Protein AF-A0AAN9G0H8-F1 (afdb_monomer_lite)

Radius of gyration: 15.38 Å; chains: 1; bounding box: 36×34×40 Å

Organism: Crotalaria pallida (NCBI:txid3830)

Sequence (89 aa):
MGVPDADLVLLVTTRPTTGNTLAWAVACERDQWGRAIAGHVNVAPRHLTAEAETLLSATLIHEVMHVLGFDPHAFAHFRDERKRQHNQV

Foldseek 3Di:
DADPPAQEAEAEEADADPDPDQKAKAQPDADPLRFGRYMYIYGHPVQPDPVNVVVSVVSSVVRVVVNRQPDPVSLQSDADPVSDGPPPD

Secondary structure (DSSP, 8-state):
---TT-S-EEEEEE---STT--EEEEEEEE-TTS-EEEEEEEE-GGG-SGGGHHHHHHHHHHHHHHHTT-SHHHHTT-B-TT--BTT--

pLDDT: mean 89.87, std 10.02, range [48.31, 98.31]

Structure (mmCIF, N/CA/C/O backbone):
data_AF-A0AAN9G0H8-F1
#
_entry.id   AF-A0AAN9G0H8-F1
#
loop_
_atom_site.group_PDB
_atom_site.id
_atom_site.type_symbol
_atom_site.label_atom_id
_atom_site.label_alt_id
_atom_site.label_comp_id
_atom_site.label_asym_id
_atom_site.label_entity_id
_atom_site.label_seq_id
_atom_site.pdbx_PDB_ins_code
_atom_site.Cartn_x
_atom_site.Cartn_y
_atom_site.Cartn_z
_atom_site.occupancy
_atom_site.B_iso_or_equiv
_atom_site.auth_seq_id
_atom_site.auth_comp_id
_atom_site.auth_asym_id
_atom_site.auth_atom_id
_atom_site.pdbx_PDB_model_num
ATOM 1 N N . MET A 1 1 ? -9.643 -13.634 15.383 1.00 49.31 1 MET A N 1
ATOM 2 C CA . MET A 1 1 ? -9.080 -13.992 14.064 1.00 49.31 1 MET A CA 1
ATOM 3 C C . MET A 1 1 ? -8.236 -12.809 13.630 1.00 49.31 1 MET A C 1
ATOM 5 O O . MET A 1 1 ? -8.769 -11.710 13.602 1.00 49.31 1 MET A O 1
ATOM 9 N N . GLY A 1 2 ? -6.934 -13.005 13.443 1.00 71.38 2 GLY A N 1
ATOM 10 C CA . GLY A 1 2 ? -5.942 -11.952 13.196 1.00 71.38 2 GLY A CA 1
ATOM 11 C C . GLY A 1 2 ? -4.526 -12.505 13.392 1.00 71.38 2 GLY A C 1
ATOM 12 O O . GLY A 1 2 ? -4.383 -13.599 13.941 1.00 71.38 2 GLY A O 1
ATOM 13 N N . VAL A 1 3 ? -3.504 -11.785 12.929 1.00 87.44 3 VAL A N 1
ATOM 14 C CA . VAL A 1 3 ? -2.094 -12.129 13.181 1.00 87.44 3 VAL A CA 1
ATOM 15 C C . VAL A 1 3 ? -1.714 -11.579 14.565 1.00 87.44 3 VAL A C 1
ATOM 17 O O . VAL A 1 3 ? -1.916 -10.385 14.785 1.00 87.44 3 VAL A O 1
ATOM 20 N N . PRO A 1 4 ? -1.235 -12.410 15.515 1.00 91.25 4 PRO A N 1
ATOM 21 C CA . PRO A 1 4 ? -0.797 -11.931 16.827 1.00 91.25 4 PRO A CA 1
ATOM 22 C C . PRO A 1 4 ? 0.311 -10.882 16.698 1.00 91.25 4 PRO A C 1
ATOM 24 O O . PRO A 1 4 ? 1.154 -10.995 15.811 1.00 91.25 4 PRO A O 1
ATOM 27 N N . A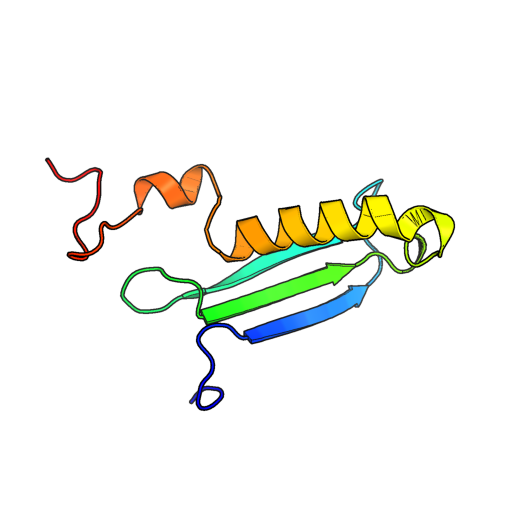SP A 1 5 ? 0.298 -9.885 17.584 1.00 92.88 5 ASP A N 1
ATOM 28 C CA . ASP A 1 5 ? 1.319 -8.830 17.667 1.00 92.88 5 ASP A CA 1
ATOM 29 C C . ASP A 1 5 ? 1.534 -8.030 16.362 1.00 92.88 5 ASP A C 1
ATOM 31 O O . ASP A 1 5 ? 2.626 -7.526 16.104 1.00 92.88 5 ASP A O 1
ATOM 35 N N . ALA A 1 6 ? 0.490 -7.891 15.533 1.00 93.81 6 ALA A N 1
ATOM 36 C CA . ALA A 1 6 ? 0.512 -7.089 14.311 1.00 93.81 6 ALA A CA 1
ATOM 37 C C . ALA A 1 6 ? -0.610 -6.040 14.294 1.00 93.81 6 ALA A C 1
ATOM 39 O O . ALA A 1 6 ? -1.786 -6.369 14.454 1.00 93.81 6 ALA A O 1
ATOM 40 N N . ASP A 1 7 ? -0.248 -4.785 14.020 1.00 93.31 7 ASP A N 1
ATOM 41 C CA . ASP A 1 7 ? -1.207 -3.686 13.831 1.00 93.31 7 ASP A CA 1
ATOM 42 C C . ASP A 1 7 ? -1.750 -3.610 12.394 1.00 93.31 7 ASP A C 1
ATOM 44 O O . ASP A 1 7 ? -2.838 -3.082 12.161 1.00 93.31 7 ASP A O 1
ATOM 48 N N . LEU A 1 8 ? -0.993 -4.136 11.425 1.00 95.12 8 LEU A N 1
ATOM 49 C CA . LEU A 1 8 ? -1.327 -4.124 10.004 1.00 95.12 8 LEU A CA 1
ATOM 50 C C . LEU A 1 8 ? -0.745 -5.354 9.305 1.00 95.12 8 LEU A C 1
ATOM 52 O O . LEU A 1 8 ? 0.438 -5.660 9.446 1.00 95.12 8 LEU A O 1
ATOM 56 N N . VAL A 1 9 ? -1.558 -6.015 8.482 1.00 96.75 9 VAL A N 1
ATOM 57 C CA . VAL A 1 9 ? -1.109 -7.082 7.578 1.00 96.75 9 VAL A CA 1
ATOM 58 C C . VAL A 1 9 ? -1.174 -6.591 6.136 1.00 96.75 9 VAL A C 1
ATOM 60 O O . VAL A 1 9 ? -2.233 -6.190 5.659 1.00 96.75 9 VAL A O 1
ATOM 63 N N . LEU A 1 10 ? -0.053 -6.658 5.417 1.00 97.56 10 LEU A N 1
ATOM 64 C CA . LEU A 1 10 ? -0.003 -6.364 3.986 1.00 97.56 10 LEU A CA 1
ATOM 65 C C . LEU A 1 10 ? 0.139 -7.661 3.191 1.00 97.56 10 LEU A C 1
ATOM 67 O O . LEU A 1 10 ? 1.156 -8.347 3.278 1.00 97.56 10 LEU A O 1
ATOM 71 N N . LEU A 1 11 ? -0.866 -7.979 2.379 1.00 97.69 11 LEU A N 1
ATOM 72 C CA . LEU A 1 11 ? -0.708 -8.960 1.314 1.00 97.69 11 LEU A CA 1
ATOM 73 C C . LEU A 1 11 ? 0.016 -8.275 0.155 1.00 97.69 11 LEU A C 1
ATOM 75 O O . LEU A 1 11 ? -0.445 -7.246 -0.327 1.00 97.69 11 LEU A O 1
ATOM 79 N N . VAL A 1 12 ? 1.121 -8.847 -0.318 1.00 97.75 12 VAL A N 1
ATOM 80 C CA . VAL A 1 12 ? 1.879 -8.307 -1.455 1.00 97.75 12 VAL A CA 1
ATOM 81 C C . VAL A 1 12 ? 1.782 -9.271 -2.628 1.00 97.75 12 VAL A C 1
ATOM 83 O O . VAL A 1 12 ? 2.024 -10.467 -2.476 1.00 97.75 12 VAL A O 1
ATOM 86 N N . THR A 1 13 ? 1.416 -8.767 -3.805 1.00 97.88 13 THR A N 1
ATOM 87 C CA . THR A 1 13 ? 1.316 -9.573 -5.028 1.00 97.88 13 THR A CA 1
ATOM 88 C C . THR A 1 13 ? 2.043 -8.933 -6.197 1.00 97.88 13 THR A C 1
ATOM 90 O O . THR A 1 13 ? 2.244 -7.722 -6.249 1.00 97.88 13 THR A O 1
ATOM 93 N N . THR A 1 14 ? 2.381 -9.757 -7.182 1.00 97.19 14 THR A N 1
ATOM 94 C CA . THR A 1 14 ? 2.998 -9.326 -8.435 1.00 97.19 14 THR A CA 1
ATOM 95 C C . THR A 1 14 ? 2.096 -9.706 -9.606 1.00 97.19 14 THR A C 1
ATOM 97 O O . THR A 1 14 ? 2.208 -10.778 -10.196 1.00 97.19 14 THR A O 1
ATOM 100 N N . ARG A 1 15 ? 1.131 -8.841 -9.930 1.00 96.88 15 ARG A N 1
ATOM 101 C CA . ARG A 1 15 ? 0.197 -9.046 -11.049 1.00 96.88 15 ARG A CA 1
ATOM 102 C C . ARG A 1 15 ? 0.281 -7.902 -12.056 1.00 96.88 15 ARG A C 1
ATOM 104 O O . ARG A 1 15 ? 0.523 -6.764 -11.645 1.00 96.88 15 ARG A O 1
ATOM 111 N N . PRO A 1 16 ? 0.072 -8.174 -13.361 1.00 96.38 16 PRO A N 1
ATOM 112 C CA . PRO A 1 16 ? 0.050 -7.131 -14.379 1.00 96.38 16 PRO A CA 1
ATOM 113 C C . PRO A 1 16 ? -0.901 -5.990 -14.007 1.00 96.38 16 PRO A C 1
ATOM 115 O O . PRO A 1 16 ? -2.034 -6.221 -13.590 1.00 96.38 16 PRO A O 1
ATOM 118 N N . THR A 1 17 ? -0.429 -4.760 -14.175 1.00 95.12 17 THR A N 1
ATOM 119 C CA . THR A 1 17 ? -1.236 -3.540 -14.063 1.00 95.12 17 THR A CA 1
ATOM 120 C C . THR A 1 17 ? -1.506 -2.970 -15.454 1.00 95.12 17 THR A C 1
ATOM 122 O O . THR A 1 17 ? -0.766 -3.249 -16.403 1.00 95.12 17 THR A O 1
ATOM 125 N N . THR A 1 18 ? -2.540 -2.143 -15.585 1.00 91.88 18 THR A N 1
ATOM 126 C CA . THR A 1 18 ? -2.857 -1.420 -16.824 1.00 91.88 18 THR A CA 1
ATOM 127 C C . THR A 1 18 ? -2.034 -0.138 -16.958 1.00 91.88 18 THR A C 1
ATOM 129 O O . THR A 1 18 ? -1.722 0.511 -15.960 1.00 91.88 18 THR A O 1
ATOM 132 N N . GLY A 1 19 ? -1.726 0.267 -18.193 1.00 90.31 19 GLY A N 1
ATOM 133 C CA . GLY A 1 19 ? -1.049 1.538 -18.474 1.00 90.31 19 GLY A CA 1
ATOM 134 C C . GLY A 1 19 ? 0.320 1.661 -17.797 1.00 90.31 19 GLY A C 1
ATOM 135 O O . GLY A 1 19 ? 1.090 0.704 -17.768 1.00 90.31 19 GLY A O 1
ATOM 136 N N . ASN A 1 20 ? 0.601 2.842 -17.240 1.00 90.50 20 ASN A N 1
ATOM 137 C CA . ASN A 1 20 ? 1.878 3.177 -16.596 1.00 90.50 20 ASN A CA 1
ATOM 138 C C . ASN A 1 20 ? 1.857 3.004 -15.068 1.00 90.50 20 ASN A C 1
ATOM 140 O O . ASN A 1 20 ? 2.734 3.519 -14.384 1.00 90.50 20 ASN A O 1
ATOM 144 N N . THR A 1 21 ? 0.868 2.309 -14.505 1.00 94.62 21 THR A N 1
ATOM 145 C CA . THR A 1 21 ? 0.790 2.093 -13.054 1.00 94.62 21 THR A CA 1
ATOM 146 C C . THR A 1 21 ? 1.909 1.156 -12.595 1.00 94.62 21 THR A C 1
ATOM 148 O O . THR A 1 21 ? 1.907 -0.026 -12.949 1.00 94.62 21 THR A O 1
ATOM 151 N N . LEU A 1 22 ? 2.861 1.662 -11.809 1.00 95.62 22 LEU A N 1
ATOM 152 C CA . LEU A 1 22 ? 3.984 0.875 -11.278 1.00 95.62 22 LEU A CA 1
ATOM 153 C C . LEU A 1 22 ? 3.538 -0.076 -10.164 1.00 95.62 22 LEU A C 1
ATOM 155 O O . LEU A 1 22 ? 3.881 -1.259 -10.171 1.00 95.62 22 LEU A O 1
ATOM 159 N N . ALA A 1 23 ? 2.743 0.441 -9.236 1.00 96.81 23 ALA A N 1
ATOM 160 C CA . ALA A 1 23 ? 2.129 -0.304 -8.154 1.00 96.81 23 ALA A CA 1
ATOM 161 C C . ALA A 1 23 ? 0.796 0.348 -7.779 1.00 96.81 23 ALA A C 1
ATOM 163 O O . ALA A 1 23 ? 0.504 1.455 -8.222 1.00 96.81 23 ALA A O 1
ATOM 164 N N . TRP A 1 24 ? -0.007 -0.357 -6.994 1.00 97.25 24 TRP A N 1
ATOM 165 C CA . TRP A 1 24 ? -1.174 0.198 -6.318 1.00 97.25 24 TRP A CA 1
ATOM 166 C C . TRP A 1 24 ? -1.331 -0.469 -4.958 1.00 97.25 24 TRP A C 1
ATOM 168 O O . TRP A 1 24 ? -0.902 -1.618 -4.781 1.00 97.25 24 TRP A O 1
ATOM 178 N N . ALA A 1 25 ? -1.974 0.209 -4.014 1.00 97.81 25 ALA A N 1
ATOM 179 C CA . ALA A 1 25 ? -2.393 -0.426 -2.773 1.00 97.81 25 ALA A CA 1
ATOM 180 C C . ALA A 1 25 ? -3.751 0.068 -2.270 1.00 97.81 25 ALA A C 1
ATOM 182 O O . ALA A 1 25 ? -4.210 1.158 -2.596 1.00 97.81 25 ALA A O 1
ATOM 183 N N . VAL A 1 26 ? -4.411 -0.767 -1.468 1.00 96.12 26 VAL A N 1
ATOM 184 C CA . VAL A 1 26 ? -5.726 -0.470 -0.894 1.00 96.12 26 VAL A CA 1
ATOM 185 C C . VAL A 1 26 ? -5.854 -1.060 0.507 1.00 96.12 26 VAL A C 1
ATOM 187 O O . VAL A 1 26 ? -5.352 -2.151 0.782 1.00 96.12 26 VAL A O 1
ATOM 190 N N . ALA A 1 27 ? -6.542 -0.350 1.401 1.00 95.81 27 ALA A N 1
ATOM 191 C CA . ALA A 1 27 ? -6.985 -0.916 2.671 1.00 95.81 27 ALA A CA 1
ATOM 192 C C . ALA A 1 27 ? -8.155 -1.879 2.421 1.00 95.81 27 ALA A C 1
ATOM 194 O O . ALA A 1 27 ? -9.176 -1.481 1.863 1.00 95.81 27 ALA A O 1
ATOM 195 N N . CYS A 1 28 ? -8.008 -3.135 2.837 1.00 95.38 28 CYS A N 1
ATOM 196 C CA . CYS A 1 28 ? -9.023 -4.174 2.664 1.00 95.38 28 CYS A CA 1
ATOM 197 C C . CYS A 1 28 ? -9.956 -4.261 3.870 1.00 95.38 28 CYS A C 1
ATOM 199 O O . CYS A 1 28 ? -11.157 -4.414 3.699 1.00 95.38 28 CYS A O 1
ATOM 201 N N . GLU A 1 29 ? -9.400 -4.141 5.076 1.00 93.88 29 GLU A N 1
ATOM 202 C CA . GLU A 1 29 ? -10.146 -4.263 6.328 1.00 93.88 29 GLU A CA 1
ATOM 203 C C . GLU A 1 29 ? -9.772 -3.139 7.285 1.00 93.88 29 GLU A C 1
ATOM 205 O O . GLU A 1 29 ? -8.614 -2.706 7.344 1.00 93.88 29 GLU A O 1
ATOM 210 N N . ARG A 1 30 ? -10.758 -2.684 8.060 1.00 92.44 30 ARG A N 1
ATOM 211 C CA . ARG A 1 30 ? -10.605 -1.624 9.059 1.00 92.44 30 ARG A CA 1
ATOM 212 C C . ARG A 1 30 ? -11.181 -2.059 10.401 1.00 92.44 30 ARG A C 1
ATOM 214 O O . ARG A 1 30 ? -12.154 -2.805 10.454 1.00 92.44 30 ARG A O 1
ATOM 221 N N . ASP A 1 31 ? -10.590 -1.566 11.482 1.00 90.81 31 ASP A N 1
ATOM 222 C CA . ASP A 1 31 ? -11.122 -1.745 12.829 1.00 90.81 31 ASP A CA 1
ATOM 223 C C . ASP A 1 31 ? -12.367 -0.867 13.078 1.00 90.81 31 ASP A C 1
ATOM 225 O O . ASP A 1 31 ? -12.781 -0.059 12.242 1.00 90.81 31 ASP A O 1
ATOM 229 N N . GLN A 1 32 ? -12.967 -0.993 14.263 1.00 89.94 32 GLN A N 1
ATOM 230 C CA . GLN A 1 32 ? -14.161 -0.240 14.662 1.00 89.94 32 GLN A CA 1
ATOM 231 C C . GLN A 1 32 ? -13.949 1.284 14.741 1.00 89.94 32 GLN A C 1
ATOM 233 O O . GLN A 1 32 ? -14.911 2.038 14.896 1.00 89.94 32 GLN A O 1
ATOM 238 N N . TRP A 1 33 ? -12.701 1.751 14.670 1.00 87.31 33 TRP A N 1
ATOM 239 C CA . TRP A 1 33 ? -12.339 3.167 14.658 1.00 87.31 33 TRP A CA 1
ATOM 240 C C . TRP A 1 33 ? -11.898 3.651 13.274 1.00 87.31 33 TRP A C 1
ATOM 242 O O . TRP A 1 33 ? -11.568 4.827 13.129 1.00 87.31 33 TRP A O 1
ATOM 252 N N . GLY A 1 34 ? -11.961 2.790 12.256 1.00 87.44 34 GLY A N 1
ATOM 253 C CA . GLY A 1 34 ? -11.625 3.116 10.874 1.00 87.44 34 GLY A CA 1
ATOM 254 C C . GLY A 1 34 ? -10.138 2.995 10.543 1.00 87.44 34 GLY A C 1
ATOM 255 O O . GLY A 1 34 ? -9.747 3.352 9.427 1.00 87.44 34 GLY A O 1
ATOM 256 N N . ARG A 1 35 ? -9.305 2.484 11.459 1.00 90.75 35 ARG A N 1
ATOM 257 C CA . ARG A 1 35 ? -7.880 2.241 11.190 1.00 90.75 35 ARG A CA 1
ATOM 258 C C . ARG A 1 35 ? -7.735 0.987 10.338 1.00 90.75 35 ARG A C 1
ATOM 260 O O . ARG A 1 35 ? -8.380 -0.015 10.629 1.00 90.75 35 ARG A O 1
ATOM 267 N N . ALA A 1 36 ? -6.920 1.034 9.287 1.00 93.75 36 ALA A N 1
ATOM 268 C CA . ALA A 1 36 ? -6.671 -0.141 8.457 1.00 93.75 36 ALA A CA 1
ATOM 269 C C . ALA A 1 36 ? -5.920 -1.217 9.254 1.00 93.75 36 ALA A C 1
ATOM 271 O O . ALA A 1 36 ? -4.926 -0.909 9.903 1.00 93.75 36 ALA A O 1
ATOM 272 N N . ILE A 1 37 ? -6.396 -2.461 9.180 1.00 95.44 37 ILE A N 1
ATOM 273 C CA . ILE A 1 37 ? -5.780 -3.639 9.824 1.00 95.44 37 ILE A CA 1
ATOM 274 C C . ILE A 1 37 ? -5.305 -4.676 8.801 1.00 95.44 37 ILE A C 1
ATOM 276 O O . ILE A 1 37 ? -4.455 -5.513 9.101 1.00 95.44 37 ILE A O 1
ATOM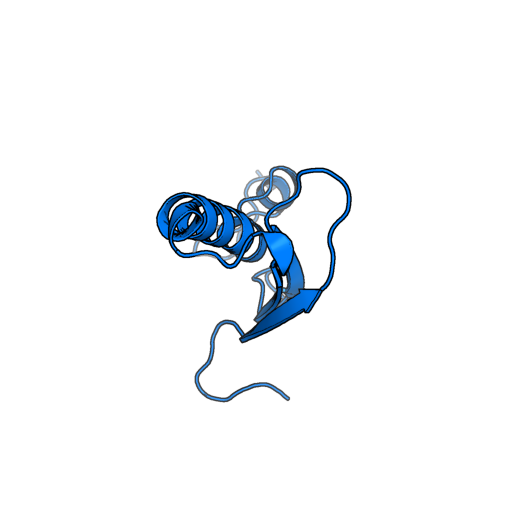 280 N N . ALA A 1 38 ? -5.812 -4.601 7.569 1.00 96.75 38 ALA A N 1
ATOM 281 C CA . ALA A 1 38 ? -5.289 -5.355 6.443 1.00 96.75 38 ALA A CA 1
ATOM 282 C C . ALA A 1 38 ? -5.297 -4.501 5.176 1.00 96.75 38 ALA A C 1
ATOM 284 O O . ALA A 1 38 ? -6.232 -3.731 4.940 1.00 96.75 38 ALA A O 1
ATOM 285 N N . GLY A 1 39 ? -4.278 -4.670 4.342 1.00 97.19 39 GLY A N 1
ATOM 286 C CA . GLY A 1 39 ? -4.180 -4.035 3.036 1.00 97.19 39 GLY A CA 1
ATOM 287 C C . GLY A 1 39 ? -3.615 -4.978 1.987 1.00 97.19 39 GLY A C 1
ATOM 288 O O . GLY A 1 39 ? -2.956 -5.973 2.296 1.00 97.19 39 GLY A O 1
ATOM 289 N N . HIS A 1 40 ? -3.873 -4.653 0.728 1.00 98.12 40 HIS A N 1
ATOM 290 C CA . HIS A 1 40 ? -3.327 -5.367 -0.416 1.00 98.12 40 HIS A CA 1
ATOM 291 C C . HIS A 1 40 ? -2.486 -4.406 -1.249 1.00 98.12 40 HIS A C 1
ATOM 293 O O . HIS A 1 40 ? -2.946 -3.326 -1.607 1.00 98.12 40 HIS A O 1
ATOM 299 N N . VAL A 1 41 ? -1.253 -4.815 -1.533 1.00 98.31 41 VAL A N 1
ATOM 300 C CA . VAL A 1 41 ? -0.291 -4.113 -2.380 1.00 98.31 41 VAL A CA 1
ATOM 301 C C . VAL A 1 41 ? -0.035 -4.971 -3.610 1.00 98.31 41 VAL A C 1
ATOM 303 O O . VAL A 1 41 ? 0.245 -6.168 -3.500 1.00 98.31 41 VAL A O 1
ATOM 306 N N . ASN A 1 42 ? -0.089 -4.374 -4.795 1.00 98.00 42 ASN A N 1
ATOM 307 C CA . ASN A 1 42 ? 0.280 -5.049 -6.028 1.00 98.00 42 ASN A CA 1
ATOM 308 C C . ASN A 1 42 ? 1.347 -4.270 -6.788 1.00 98.00 42 ASN A C 1
ATOM 310 O O . ASN A 1 42 ? 1.154 -3.099 -7.101 1.00 98.00 42 ASN A O 1
ATOM 314 N N . VAL A 1 43 ? 2.418 -4.957 -7.175 1.00 97.31 43 VAL A N 1
ATOM 315 C CA . VAL A 1 43 ? 3.484 -4.400 -8.012 1.00 97.31 43 VAL A CA 1
ATOM 316 C C . VAL A 1 43 ? 3.397 -4.983 -9.415 1.00 97.31 43 VAL A C 1
ATOM 318 O O . VAL A 1 43 ? 3.214 -6.189 -9.591 1.00 97.31 43 VAL A O 1
ATOM 321 N N . ALA A 1 44 ? 3.539 -4.140 -10.434 1.00 96.12 44 ALA A N 1
ATOM 322 C CA . ALA A 1 44 ? 3.587 -4.588 -11.816 1.00 96.12 44 ALA A CA 1
ATOM 323 C C . ALA A 1 44 ? 4.903 -5.348 -12.085 1.00 96.12 44 ALA A C 1
ATOM 325 O O . ALA A 1 44 ? 5.977 -4.755 -11.955 1.00 96.12 44 ALA A O 1
ATOM 326 N N . PRO A 1 45 ? 4.865 -6.615 -12.544 1.00 95.38 45 PRO A N 1
ATOM 327 C CA . PRO A 1 45 ? 6.080 -7.411 -12.741 1.00 95.38 45 PRO A CA 1
ATOM 328 C C . PRO A 1 45 ? 7.106 -6.765 -13.683 1.00 95.38 45 PRO A C 1
ATOM 330 O O . PRO A 1 45 ? 8.304 -6.869 -13.455 1.00 95.38 45 PRO A O 1
ATOM 333 N N . ARG A 1 46 ? 6.641 -6.040 -14.711 1.00 91.50 46 ARG A N 1
ATOM 334 C CA . ARG A 1 46 ? 7.492 -5.360 -15.707 1.00 91.50 46 ARG A CA 1
ATOM 335 C C . ARG A 1 46 ? 8.367 -4.231 -15.140 1.00 91.50 46 ARG A C 1
ATOM 337 O O . ARG A 1 46 ? 9.239 -3.748 -15.849 1.00 91.50 46 ARG A O 1
ATOM 344 N N . HIS A 1 47 ? 8.098 -3.779 -13.914 1.00 87.50 47 HIS A N 1
ATOM 345 C CA . HIS A 1 47 ? 8.819 -2.686 -13.256 1.00 87.50 47 HIS A CA 1
ATOM 346 C C . HIS A 1 47 ? 9.722 -3.172 -12.108 1.00 87.50 47 HIS A C 1
ATOM 348 O O . HIS A 1 47 ? 10.332 -2.352 -11.431 1.00 87.50 47 HIS A O 1
ATOM 354 N N . LEU A 1 48 ? 9.839 -4.490 -11.897 1.00 90.56 48 LEU A N 1
ATOM 355 C CA . LEU A 1 48 ? 10.772 -5.094 -10.939 1.00 90.56 48 LEU A CA 1
ATOM 356 C C . LEU A 1 48 ? 12.171 -5.228 -11.561 1.00 90.56 48 LEU A C 1
ATOM 358 O O . LEU A 1 48 ? 12.629 -6.333 -11.848 1.00 90.56 48 LEU A O 1
ATOM 362 N N . THR A 1 49 ? 12.834 -4.099 -11.804 1.00 89.38 49 THR A N 1
ATOM 363 C CA . THR A 1 49 ? 14.214 -4.051 -12.317 1.00 89.38 49 THR A CA 1
ATOM 364 C C . THR A 1 49 ? 15.104 -3.225 -11.388 1.00 89.38 49 THR A C 1
ATOM 366 O O . THR A 1 49 ? 14.600 -2.406 -10.618 1.00 89.38 49 THR A O 1
ATOM 369 N N . ALA A 1 50 ? 16.424 -3.428 -11.447 1.00 86.81 50 ALA A N 1
ATOM 370 C CA . ALA A 1 50 ? 17.374 -2.697 -10.603 1.00 86.81 50 ALA A CA 1
ATOM 371 C C . ALA A 1 50 ? 17.373 -1.187 -10.908 1.00 86.81 50 ALA A C 1
ATOM 373 O O . ALA A 1 50 ? 17.473 -0.358 -10.011 1.00 86.81 50 ALA A O 1
ATOM 374 N N . GLU A 1 51 ? 17.180 -0.807 -12.172 1.00 88.50 51 GLU A N 1
ATOM 375 C CA . GLU A 1 51 ? 17.129 0.592 -12.610 1.00 88.50 51 GLU A CA 1
ATOM 376 C C . GLU A 1 51 ? 15.897 1.324 -12.063 1.00 88.50 51 GLU A C 1
ATOM 378 O O . GLU A 1 51 ? 15.917 2.540 -11.876 1.00 88.50 51 GLU A O 1
ATOM 383 N N . ALA A 1 52 ? 14.817 0.583 -11.806 1.00 87.44 52 ALA A N 1
ATOM 384 C CA . ALA A 1 52 ? 13.575 1.118 -11.275 1.00 87.44 52 ALA A CA 1
ATOM 385 C C . ALA A 1 52 ? 13.537 1.146 -9.739 1.00 87.44 52 ALA A C 1
ATOM 387 O O . ALA A 1 52 ? 12.562 1.656 -9.198 1.00 87.44 52 ALA A O 1
ATOM 388 N N . GLU A 1 53 ? 14.555 0.642 -9.029 1.00 91.12 53 GLU A N 1
ATOM 389 C CA . GLU A 1 53 ? 14.506 0.406 -7.577 1.00 91.12 53 GLU A CA 1
ATOM 390 C C . GLU A 1 53 ? 14.109 1.654 -6.776 1.00 91.12 53 GLU A C 1
ATOM 392 O O . GLU A 1 53 ? 13.172 1.603 -5.976 1.00 91.12 53 GLU A O 1
ATOM 397 N N . THR A 1 54 ? 14.760 2.794 -7.022 1.00 94.19 54 THR A N 1
ATOM 398 C CA . THR A 1 54 ? 14.478 4.049 -6.304 1.00 94.19 54 THR A CA 1
ATOM 399 C C . THR A 1 54 ? 13.059 4.544 -6.569 1.00 94.19 54 THR A C 1
ATOM 401 O O . THR A 1 54 ? 12.337 4.907 -5.639 1.00 94.19 54 THR A O 1
ATOM 404 N N . LEU A 1 55 ? 12.643 4.548 -7.840 1.00 94.38 55 LEU A N 1
ATOM 405 C CA . LEU A 1 55 ? 11.315 5.013 -8.236 1.00 94.38 55 LEU A CA 1
ATOM 406 C C . LEU A 1 55 ? 10.230 4.083 -7.689 1.00 94.38 55 LEU A C 1
ATOM 408 O O . LEU A 1 55 ? 9.259 4.551 -7.103 1.00 94.38 55 LEU A O 1
ATOM 412 N N . LEU A 1 56 ? 10.420 2.774 -7.831 1.00 94.06 56 LEU A N 1
ATOM 413 C CA . LEU A 1 56 ? 9.501 1.761 -7.338 1.00 94.06 56 LEU A CA 1
ATOM 414 C C . LEU A 1 56 ? 9.380 1.815 -5.815 1.00 94.06 56 LEU A C 1
ATOM 416 O O . LEU A 1 56 ? 8.270 1.718 -5.303 1.00 94.06 56 LEU A O 1
ATOM 420 N N . SER A 1 57 ? 10.486 2.010 -5.096 1.00 95.06 57 SER A N 1
ATOM 421 C CA . SER A 1 57 ? 10.472 2.170 -3.639 1.00 95.06 57 SER A CA 1
ATOM 422 C C . SER A 1 57 ? 9.657 3.394 -3.227 1.00 95.06 57 SER A C 1
ATOM 424 O O . SER A 1 57 ? 8.791 3.291 -2.360 1.00 95.06 57 SER A O 1
ATOM 426 N N . ALA A 1 58 ? 9.863 4.537 -3.891 1.00 96.81 58 ALA A N 1
ATOM 427 C CA . ALA A 1 58 ? 9.081 5.746 -3.643 1.00 96.81 58 ALA A CA 1
ATOM 428 C C . ALA A 1 58 ? 7.587 5.544 -3.953 1.00 96.81 58 ALA A C 1
ATOM 430 O O . ALA A 1 58 ? 6.735 5.955 -3.165 1.00 96.81 58 ALA A O 1
ATOM 431 N N . THR A 1 59 ? 7.258 4.866 -5.059 1.00 96.44 59 THR A N 1
ATOM 432 C CA . THR A 1 59 ? 5.871 4.519 -5.396 1.00 96.44 59 THR A CA 1
ATOM 433 C C . THR A 1 59 ? 5.265 3.577 -4.360 1.00 96.44 59 THR A C 1
ATOM 435 O O . THR A 1 59 ? 4.169 3.830 -3.886 1.00 96.44 59 THR A O 1
ATOM 438 N N . LEU A 1 60 ? 5.962 2.520 -3.945 1.00 96.75 60 LEU A N 1
ATOM 439 C CA . LEU A 1 60 ? 5.456 1.588 -2.937 1.00 96.75 60 LEU A CA 1
ATOM 440 C C . LEU A 1 60 ? 5.193 2.275 -1.598 1.00 96.75 60 LEU A C 1
ATOM 442 O O . LEU A 1 60 ? 4.172 2.006 -0.971 1.00 96.75 60 LEU A O 1
ATOM 446 N N . ILE A 1 61 ? 6.074 3.186 -1.180 1.00 97.50 61 ILE A N 1
ATOM 447 C CA . ILE A 1 61 ? 5.856 4.009 0.011 1.00 97.50 61 ILE A CA 1
ATOM 448 C C . ILE A 1 61 ? 4.579 4.844 -0.152 1.00 97.50 61 ILE A C 1
ATOM 450 O O . ILE A 1 61 ? 3.736 4.827 0.742 1.00 97.50 61 ILE A O 1
ATOM 454 N N . HIS A 1 62 ? 4.410 5.533 -1.286 1.00 96.81 62 HIS A N 1
ATOM 455 C CA . HIS A 1 62 ? 3.208 6.316 -1.592 1.00 96.81 62 HIS A CA 1
ATOM 456 C C . HIS A 1 62 ? 1.929 5.467 -1.523 1.00 96.81 62 HIS A C 1
ATOM 458 O O . HIS A 1 62 ? 0.982 5.824 -0.826 1.00 96.81 62 HIS A O 1
ATOM 464 N N . GLU A 1 63 ? 1.929 4.302 -2.165 1.00 97.38 63 GLU A N 1
ATOM 465 C CA . GLU A 1 63 ? 0.777 3.401 -2.169 1.00 97.38 63 GLU A CA 1
ATOM 466 C C . GLU A 1 63 ? 0.474 2.855 -0.763 1.00 97.38 63 GLU A C 1
ATOM 468 O O . GLU A 1 63 ? -0.676 2.833 -0.324 1.00 97.38 63 GLU A O 1
ATOM 473 N N . VAL A 1 64 ? 1.492 2.470 0.013 1.00 97.50 64 VAL A N 1
ATOM 474 C CA . VAL A 1 64 ? 1.288 2.015 1.399 1.00 97.50 64 VAL A CA 1
ATOM 475 C C . VAL A 1 64 ? 0.773 3.147 2.296 1.00 97.50 64 VAL A C 1
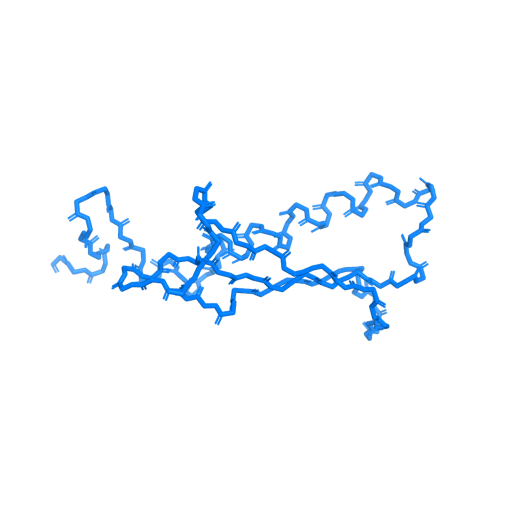ATOM 477 O O . VAL A 1 64 ? -0.039 2.884 3.185 1.00 97.50 64 VAL A O 1
ATOM 480 N N . MET A 1 65 ? 1.142 4.411 2.054 1.00 96.38 65 MET A N 1
ATOM 481 C CA . MET A 1 65 ? 0.531 5.539 2.771 1.00 96.38 65 MET A CA 1
ATOM 482 C C . MET A 1 65 ? -0.986 5.612 2.534 1.00 96.38 65 MET A C 1
ATOM 484 O O . MET A 1 65 ? -1.729 5.880 3.482 1.00 96.38 65 MET A O 1
ATOM 488 N N . HIS A 1 66 ? -1.472 5.307 1.325 1.00 94.94 66 HIS A N 1
ATOM 489 C CA . HIS A 1 66 ? -2.914 5.224 1.066 1.00 94.94 66 HIS A CA 1
ATOM 490 C C . HIS A 1 66 ? -3.596 4.138 1.912 1.00 94.94 66 HIS A C 1
ATOM 492 O O . HIS A 1 66 ? -4.673 4.381 2.464 1.00 94.94 66 HIS A O 1
ATOM 498 N N . VAL A 1 67 ? -2.953 2.979 2.114 1.00 96.06 67 VAL A N 1
ATOM 499 C CA . VAL A 1 67 ? -3.455 1.933 3.032 1.00 96.06 67 VAL A CA 1
ATOM 500 C C . VAL A 1 67 ? -3.594 2.474 4.456 1.00 96.06 67 VAL A C 1
ATOM 502 O O . VAL A 1 67 ? -4.612 2.242 5.109 1.00 96.06 67 VAL A O 1
ATOM 505 N N . LEU A 1 68 ? -2.609 3.244 4.921 1.00 93.75 68 LEU A N 1
ATOM 506 C CA . LEU A 1 68 ? -2.606 3.857 6.254 1.00 93.75 68 LEU A CA 1
ATOM 507 C C . LEU A 1 68 ? -3.637 4.986 6.419 1.00 93.75 68 LEU A C 1
ATOM 509 O O . LEU A 1 68 ? -3.829 5.481 7.528 1.00 93.75 68 LEU A O 1
ATOM 513 N N . GLY A 1 69 ? -4.341 5.366 5.350 1.00 90.50 69 GLY A N 1
ATOM 514 C CA . GLY A 1 69 ? -5.398 6.370 5.387 1.00 90.50 69 GLY A CA 1
ATOM 515 C C . GLY A 1 69 ? -4.975 7.759 4.922 1.00 90.50 69 GLY A C 1
ATOM 516 O O . GLY A 1 69 ? -5.738 8.698 5.136 1.00 90.50 69 GLY A O 1
ATOM 517 N N . PHE A 1 70 ? -3.820 7.910 4.260 1.00 91.06 70 PHE A N 1
ATOM 518 C CA . PHE A 1 70 ? -3.485 9.137 3.525 1.00 91.06 70 PHE A CA 1
ATOM 519 C C . PHE A 1 70 ? -4.303 9.213 2.237 1.00 91.06 70 PHE A C 1
ATOM 521 O O . PHE A 1 70 ? -3.783 9.083 1.138 1.00 91.06 70 PHE A O 1
ATOM 528 N N . ASP A 1 71 ? -5.606 9.395 2.380 1.00 86.50 71 ASP A N 1
ATOM 529 C CA . ASP A 1 71 ? -6.552 9.501 1.281 1.00 86.50 71 ASP A CA 1
ATOM 530 C C . ASP A 1 71 ? -7.482 10.700 1.538 1.00 86.50 71 ASP A C 1
ATOM 532 O O . ASP A 1 71 ? -7.984 10.843 2.659 1.00 86.50 71 ASP A O 1
ATOM 536 N N . PRO A 1 72 ? -7.729 11.572 0.539 1.00 84.06 72 PRO A N 1
ATOM 537 C CA . PRO A 1 72 ? -8.624 12.724 0.671 1.00 84.06 72 PRO A CA 1
ATOM 538 C C . PRO A 1 72 ? -9.990 12.394 1.292 1.00 84.06 72 PRO A C 1
ATOM 540 O O . PRO A 1 72 ? -10.497 13.162 2.109 1.00 84.06 72 PRO A O 1
ATOM 543 N N . HIS A 1 73 ? -10.575 11.243 0.956 1.00 80.69 73 HIS A N 1
ATOM 544 C CA . HIS A 1 73 ? -11.854 10.793 1.500 1.00 80.69 73 HIS A CA 1
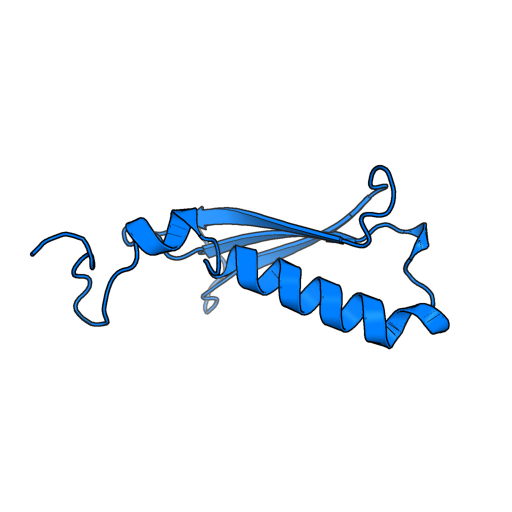ATOM 545 C C . HIS A 1 73 ? -11.721 10.273 2.935 1.00 80.69 73 HIS A C 1
ATOM 547 O O . HIS A 1 73 ? -12.636 10.449 3.742 1.00 80.69 73 HIS A O 1
ATOM 553 N N . ALA A 1 74 ? -10.580 9.680 3.293 1.00 80.69 74 ALA A N 1
ATOM 554 C CA . ALA A 1 74 ? -10.326 9.223 4.657 1.00 80.69 74 ALA A CA 1
ATOM 555 C C . ALA A 1 74 ? -10.199 10.385 5.661 1.00 80.69 74 ALA A C 1
ATOM 557 O O . ALA A 1 74 ? -10.587 10.220 6.820 1.00 80.69 74 ALA A O 1
ATOM 558 N N . PHE A 1 75 ? -9.754 11.575 5.232 1.00 81.00 75 PHE A N 1
ATOM 559 C CA . PHE A 1 75 ? -9.653 12.750 6.112 1.00 81.00 75 PHE A CA 1
ATOM 560 C C . PHE A 1 75 ? -10.996 13.170 6.723 1.00 81.00 75 PHE A C 1
ATOM 562 O O . PHE A 1 75 ? -11.035 13.570 7.885 1.00 81.00 75 PHE A O 1
ATOM 569 N N . ALA A 1 76 ? -12.111 13.013 6.003 1.00 80.88 76 ALA A N 1
ATOM 570 C CA . ALA A 1 76 ? -13.444 13.322 6.533 1.00 80.88 76 ALA A CA 1
ATOM 571 C C . ALA A 1 76 ? -13.838 12.429 7.727 1.00 80.88 76 ALA A C 1
ATOM 573 O O . ALA A 1 76 ? -14.672 12.806 8.553 1.00 80.88 76 ALA A O 1
ATOM 574 N N . HIS A 1 77 ? -13.229 11.248 7.829 1.00 82.06 77 HIS A N 1
ATOM 575 C CA . HIS A 1 77 ? -13.454 10.281 8.898 1.00 82.06 77 HIS A CA 1
ATOM 576 C C . HIS A 1 77 ? -12.316 10.254 9.924 1.00 82.06 77 HIS A C 1
ATOM 578 O O . HIS A 1 77 ? -12.357 9.426 10.838 1.00 82.06 77 HIS A O 1
ATOM 584 N N . PHE A 1 78 ? -11.330 11.152 9.794 1.00 84.88 78 PHE A N 1
ATOM 585 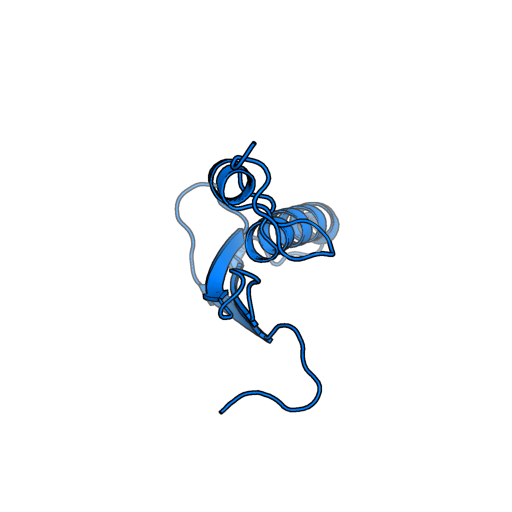C CA . PHE A 1 78 ? -10.178 11.226 10.683 1.00 84.88 78 PHE A CA 1
ATOM 586 C C . PHE A 1 78 ? -10.619 11.417 12.133 1.00 84.88 78 PHE A C 1
ATOM 588 O O . PHE A 1 78 ? -11.495 12.235 12.444 1.00 84.88 78 PHE A O 1
ATOM 595 N N . ARG A 1 79 ? -9.992 10.644 13.022 1.00 84.75 79 ARG A N 1
ATOM 596 C CA . ARG A 1 79 ? -10.228 10.691 14.461 1.00 84.75 79 ARG A CA 1
ATOM 597 C C . ARG A 1 79 ? -8.964 11.129 15.187 1.00 84.75 79 ARG A C 1
ATOM 599 O O . ARG A 1 79 ? -7.882 10.652 14.865 1.00 84.75 79 ARG A O 1
ATOM 606 N N . ASP A 1 80 ? -9.118 12.007 16.176 1.00 85.25 80 ASP A N 1
ATOM 607 C CA . ASP A 1 80 ? -8.016 12.403 17.057 1.00 85.25 80 ASP A CA 1
ATOM 608 C C . ASP A 1 80 ? -7.602 11.267 18.016 1.00 85.25 80 ASP A C 1
ATOM 610 O O . ASP A 1 80 ? -8.219 10.199 18.058 1.00 85.25 80 ASP A O 1
ATOM 614 N N . GLU A 1 81 ? -6.583 11.505 18.844 1.00 83.44 81 GLU A N 1
ATOM 615 C CA . GLU A 1 81 ? -6.110 10.540 19.853 1.00 83.44 81 GLU A CA 1
ATOM 616 C C . GLU A 1 81 ? -7.202 10.117 20.853 1.00 83.44 81 GLU A C 1
ATOM 618 O O . GLU A 1 81 ? -7.153 9.031 21.431 1.00 83.44 81 GLU A O 1
ATOM 623 N N . ARG A 1 82 ? -8.229 10.956 21.035 1.00 85.12 82 ARG A N 1
ATOM 624 C CA . ARG A 1 82 ? -9.398 10.693 21.886 1.00 85.12 82 ARG A CA 1
ATOM 625 C C . ARG A 1 82 ? -10.546 10.041 21.111 1.00 85.12 82 ARG A C 1
ATOM 627 O O . ARG A 1 82 ? -11.646 9.912 21.645 1.00 85.12 82 ARG A O 1
ATOM 634 N N . LYS A 1 83 ? -10.298 9.610 19.870 1.00 82.75 83 LYS A N 1
ATOM 635 C CA . LYS A 1 83 ? -11.240 8.957 18.951 1.00 82.75 83 LYS A CA 1
ATOM 636 C C . LYS A 1 83 ? -12.408 9.849 18.503 1.00 82.75 83 LYS A C 1
ATOM 638 O O . LYS A 1 83 ? -13.415 9.329 18.012 1.00 82.75 83 LYS A O 1
ATOM 643 N N . ARG A 1 84 ? -12.293 11.175 18.617 1.00 81.44 84 ARG A N 1
ATOM 644 C CA . ARG A 1 84 ? -13.312 12.141 18.163 1.00 81.44 84 ARG A CA 1
ATOM 645 C C . ARG A 1 84 ? -13.139 12.432 16.678 1.00 81.44 84 ARG A C 1
ATOM 647 O O . ARG A 1 84 ? -12.015 12.653 16.242 1.00 81.44 84 ARG A O 1
ATOM 654 N N . GLN A 1 85 ? -14.229 12.432 15.909 1.00 80.12 85 GLN A N 1
ATOM 655 C CA . GLN A 1 85 ? -14.175 12.781 14.485 1.00 80.12 85 GLN A CA 1
ATOM 656 C C . GLN A 1 85 ? -13.962 14.282 14.299 1.00 80.12 85 GLN A C 1
ATOM 658 O O . GLN A 1 85 ? -14.642 15.080 14.938 1.00 80.12 85 GLN A O 1
ATOM 663 N N . HIS A 1 86 ? -13.056 14.657 13.395 1.00 67.50 86 HIS A N 1
ATOM 664 C CA . HIS A 1 86 ? -12.709 16.061 13.150 1.00 67.50 86 HIS A CA 1
ATOM 665 C C . HIS A 1 86 ? -13.897 16.906 12.648 1.00 67.50 86 HIS A C 1
ATOM 667 O O . HIS A 1 86 ? -13.991 18.083 12.969 1.00 67.50 86 HIS A O 1
ATOM 673 N N . ASN A 1 87 ? -14.843 16.293 11.929 1.00 63.66 87 ASN A N 1
ATOM 674 C CA . ASN A 1 87 ? -16.029 16.962 11.379 1.00 63.66 87 ASN A CA 1
ATOM 675 C C . ASN A 1 87 ? -17.240 17.031 12.334 1.00 63.66 87 ASN A C 1
ATOM 677 O O . ASN A 1 87 ? -18.336 17.369 11.895 1.00 63.66 87 ASN A O 1
ATOM 681 N N . GLN A 1 88 ? -17.082 16.695 13.617 1.00 54.28 88 GLN A N 1
ATOM 682 C CA . GLN A 1 88 ? -18.127 16.879 14.631 1.00 54.28 88 GLN A CA 1
ATOM 683 C C . GLN A 1 88 ? -17.689 17.968 15.618 1.00 54.28 88 GLN A C 1
ATOM 685 O O . GLN A 1 88 ? -17.133 17.668 16.676 1.00 54.28 88 GLN A O 1
ATOM 690 N N . VAL A 1 89 ? -17.915 19.227 15.236 1.00 48.31 89 VAL A N 1
ATOM 691 C CA . VAL A 1 89 ? -17.904 20.399 16.126 1.00 48.31 89 VAL A CA 1
ATOM 692 C C . VAL A 1 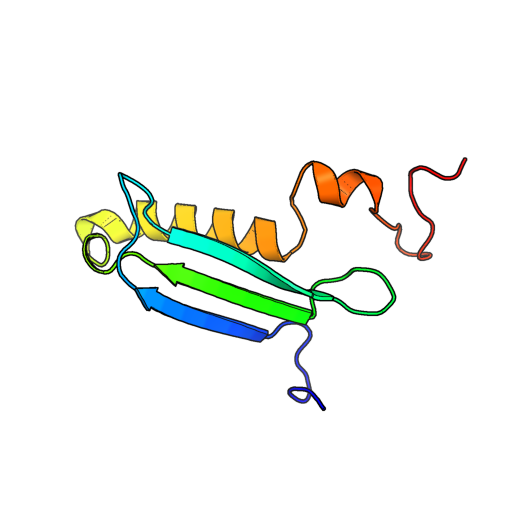89 ? -19.309 20.975 16.157 1.00 48.31 89 VAL A C 1
ATOM 694 O O . VAL A 1 89 ? -19.895 21.102 15.059 1.00 48.31 89 VAL A O 1
#

InterPro domains:
  IPR001577 Peptidase M8, leishmanolysin [PF01457] (2-79)
  IPR001577 Peptidase M8, leishmanolysin [PTHR10942] (2-86)